Protein AF-A0A9D1VZB8-F1 (afdb_monomer_lite)

InterPro domains:
  IPR046313 Protein of unknown function DUF6465 [PF20069] (2-74)

Sequence (82 aa):
MKKQTAKTTRKTAGTKTKRIELNCTLYLQYQDREYSMPELKELILEKCEAEEMDPKDLRIYVKPEENKAYYTCAGGSNSIAL

Foldseek 3Di:
DDDDDDDDDPPDDPDPPPPPPPPDWDWDDDPNDIDTPVVVVVVVVVVCVVVVFACPPWDWDDDVVVQKIKIDTHPGIDIDGD

Structure (mmCIF, N/CA/C/O backbone):
data_AF-A0A9D1VZB8-F1
#
_entry.id   AF-A0A9D1VZB8-F1
#
loop_
_atom_site.group_PDB
_atom_site.id
_atom_site.type_symbol
_atom_site.label_atom_id
_atom_site.label_alt_id
_atom_site.label_comp_id
_atom_site.label_asym_id
_atom_site.label_entity_id
_atom_site.label_seq_id
_atom_site.pdbx_PDB_ins_code
_atom_site.Cartn_x
_atom_site.Cartn_y
_atom_site.Cartn_z
_atom_site.occupancy
_atom_site.B_iso_or_equiv
_atom_site.auth_seq_id
_atom_site.auth_comp_id
_atom_site.auth_asym_id
_atom_site.auth_atom_id
_atom_site.pdbx_PDB_model_num
ATOM 1 N N . MET A 1 1 ? 4.146 68.589 -13.768 1.00 40.91 1 MET A N 1
ATOM 2 C CA . MET A 1 1 ? 2.901 67.791 -13.861 1.00 40.91 1 MET A CA 1
ATOM 3 C C . MET A 1 1 ? 2.629 67.131 -12.512 1.00 40.91 1 MET A C 1
ATOM 5 O O . MET A 1 1 ? 3.543 66.553 -11.946 1.00 40.91 1 MET A O 1
ATOM 9 N N . LYS A 1 2 ? 1.411 67.280 -11.971 1.00 45.84 2 LYS A N 1
ATOM 10 C CA . LYS A 1 2 ? 0.894 66.554 -10.792 1.00 45.84 2 LYS A CA 1
ATOM 11 C C . LYS A 1 2 ? 0.217 65.254 -11.253 1.00 45.84 2 LYS A C 1
ATOM 13 O O . LYS A 1 2 ? -0.408 65.309 -12.311 1.00 45.84 2 LYS A O 1
ATOM 18 N N . LYS A 1 3 ? 0.275 64.186 -10.434 1.00 35.69 3 LYS A N 1
ATOM 19 C CA . LYS A 1 3 ? -0.722 63.095 -10.190 1.00 35.69 3 LYS A CA 1
ATOM 20 C C . LYS A 1 3 ? 0.027 61.854 -9.655 1.00 35.69 3 LYS A C 1
ATOM 22 O O . LYS A 1 3 ? 0.990 61.441 -10.276 1.00 35.69 3 LYS A O 1
ATOM 27 N N . GLN A 1 4 ? -0.175 61.402 -8.411 1.00 42.84 4 GLN A N 1
ATOM 28 C CA . GLN A 1 4 ? -1.277 60.599 -7.817 1.00 42.84 4 GLN A CA 1
ATOM 29 C C . GLN A 1 4 ? -0.699 59.237 -7.362 1.00 42.84 4 GLN A C 1
ATOM 31 O O . GLN A 1 4 ? -0.187 58.484 -8.175 1.00 42.84 4 GLN A O 1
ATOM 36 N N . THR A 1 5 ? -0.540 59.032 -6.048 1.00 42.41 5 THR A N 1
ATOM 37 C CA . THR A 1 5 ? -1.287 58.082 -5.180 1.00 42.41 5 THR A CA 1
ATOM 38 C C . THR A 1 5 ? -1.227 56.594 -5.536 1.00 42.41 5 THR A C 1
ATOM 40 O O . THR A 1 5 ? -1.832 56.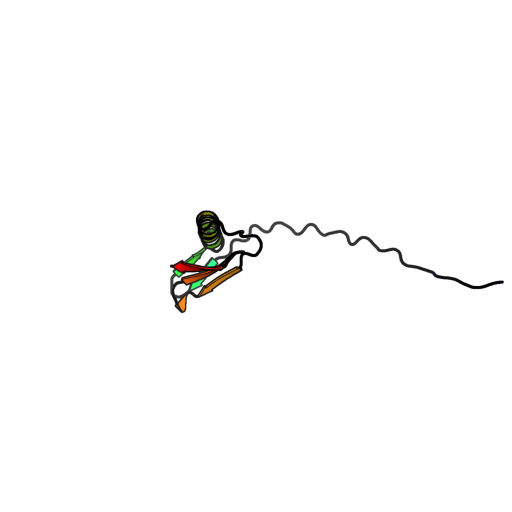182 -6.516 1.00 42.41 5 THR A O 1
ATOM 43 N N . ALA A 1 6 ? -0.725 55.783 -4.594 1.00 48.06 6 ALA A N 1
ATOM 44 C CA . ALA A 1 6 ? -1.370 54.527 -4.192 1.00 48.06 6 ALA A CA 1
ATOM 45 C C . ALA A 1 6 ? -0.998 54.156 -2.740 1.00 48.06 6 ALA A C 1
ATOM 47 O O . ALA A 1 6 ? 0.170 54.063 -2.373 1.00 48.06 6 ALA A O 1
ATOM 48 N N . LYS A 1 7 ? -2.037 53.997 -1.916 1.00 42.50 7 LYS A N 1
ATOM 49 C CA . LYS A 1 7 ? -2.045 53.538 -0.522 1.00 42.50 7 LYS A CA 1
ATOM 50 C C . LYS A 1 7 ? -2.052 52.004 -0.468 1.00 42.50 7 LYS A C 1
ATOM 52 O O . LYS A 1 7 ? -2.704 51.395 -1.304 1.00 42.50 7 LYS A O 1
ATOM 57 N N . THR A 1 8 ? -1.489 51.462 0.621 1.00 39.25 8 THR A N 1
ATOM 58 C CA . THR A 1 8 ? -1.875 50.195 1.289 1.00 39.25 8 THR A CA 1
ATOM 59 C C . THR A 1 8 ? -1.602 48.920 0.471 1.00 39.25 8 THR A C 1
AT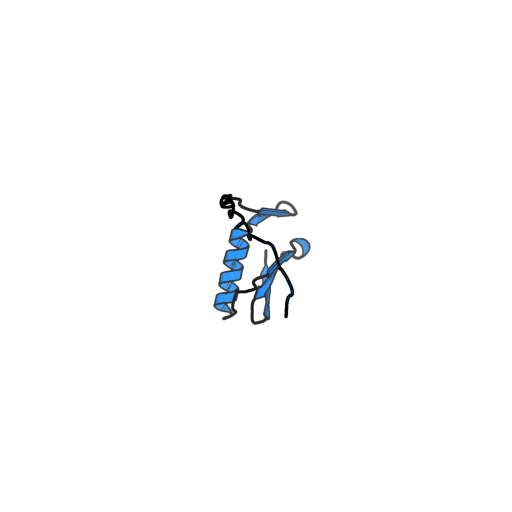OM 61 O O . THR A 1 8 ? -2.064 48.741 -0.642 1.00 39.25 8 THR A O 1
ATOM 64 N N . THR A 1 9 ? -0.842 47.944 0.969 1.00 39.72 9 THR A N 1
ATOM 65 C CA . THR A 1 9 ? -1.366 46.944 1.912 1.00 39.72 9 THR A CA 1
ATOM 66 C C . THR A 1 9 ? -0.206 46.225 2.601 1.00 39.72 9 THR A C 1
ATOM 68 O O . THR A 1 9 ? 0.599 45.559 1.953 1.00 39.72 9 THR A O 1
ATOM 71 N N . ARG A 1 10 ? -0.125 46.347 3.932 1.00 47.69 10 ARG A N 1
ATOM 72 C CA . ARG A 1 10 ? 0.695 45.466 4.771 1.00 47.69 10 ARG A CA 1
ATOM 73 C C . ARG A 1 10 ? 0.169 44.044 4.595 1.00 47.69 10 ARG A C 1
ATOM 75 O O . ARG A 1 10 ? -0.943 43.754 5.024 1.00 47.69 10 ARG A O 1
ATOM 82 N N . LYS A 1 11 ? 0.961 43.163 3.983 1.00 50.25 11 LYS A N 1
ATOM 83 C CA . LYS A 1 11 ? 0.744 41.721 4.101 1.00 50.25 11 LYS A CA 1
ATOM 84 C C . LYS A 1 11 ? 1.095 41.340 5.536 1.00 50.25 11 LYS A C 1
ATOM 86 O O . LYS A 1 11 ? 2.266 41.231 5.887 1.00 50.25 11 LYS A O 1
ATOM 91 N N . THR A 1 12 ? 0.077 41.220 6.378 1.00 44.97 12 THR A N 1
ATOM 92 C CA . THR A 1 12 ? 0.171 40.513 7.651 1.00 44.97 12 THR A CA 1
ATOM 93 C C . THR A 1 12 ? 0.630 39.093 7.347 1.00 44.97 12 THR A C 1
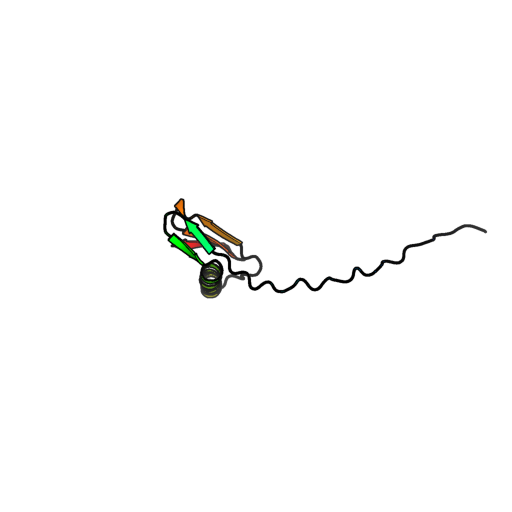ATOM 95 O O . THR A 1 12 ? -0.065 38.323 6.686 1.00 44.97 12 THR A O 1
ATOM 98 N N . ALA A 1 13 ? 1.851 38.772 7.774 1.00 55.00 13 ALA A N 1
ATOM 99 C CA . ALA A 1 13 ? 2.349 37.412 7.792 1.00 55.00 13 ALA A CA 1
ATOM 100 C C . ALA A 1 13 ? 1.407 36.599 8.685 1.00 55.00 13 ALA A C 1
ATOM 102 O O . ALA A 1 13 ? 1.358 36.810 9.895 1.00 55.00 13 ALA A O 1
ATOM 103 N N . GLY A 1 14 ? 0.604 35.729 8.072 1.00 57.34 14 GLY A N 1
ATOM 104 C CA . GLY A 1 14 ? -0.201 34.768 8.808 1.00 57.34 14 GLY A CA 1
ATOM 105 C C . GLY A 1 14 ? 0.742 33.890 9.614 1.00 57.34 14 GLY A C 1
ATOM 106 O O . GLY A 1 14 ? 1.540 33.146 9.040 1.00 57.34 14 GLY A O 1
ATOM 107 N N . THR A 1 15 ? 0.686 34.020 10.937 1.00 54.94 15 THR A N 1
ATOM 108 C CA . THR A 1 15 ? 1.348 33.119 11.872 1.00 54.94 15 THR A CA 1
ATOM 109 C C . THR A 1 15 ? 0.934 31.703 11.506 1.00 54.94 15 THR A C 1
ATOM 111 O O . THR A 1 15 ? -0.231 31.335 11.644 1.00 54.94 15 THR A O 1
ATOM 114 N N . LYS A 1 16 ? 1.876 30.922 10.971 1.00 63.31 16 LYS A N 1
ATOM 115 C CA . LYS A 1 16 ? 1.674 29.499 10.716 1.00 63.31 16 LYS A CA 1
ATOM 116 C C . LYS A 1 16 ? 1.462 28.840 12.074 1.00 63.31 16 LYS A C 1
ATOM 118 O O . LYS A 1 16 ? 2.425 28.585 12.793 1.00 63.31 16 LYS A O 1
ATOM 123 N N . THR A 1 17 ? 0.206 28.616 12.445 1.00 60.50 17 THR A N 1
ATOM 124 C CA . THR A 1 17 ? -0.149 27.769 13.579 1.00 60.50 17 THR A CA 1
ATOM 125 C C . THR A 1 17 ? 0.535 26.430 13.348 1.00 60.50 17 THR A C 1
ATOM 127 O O . THR A 1 17 ? 0.227 25.739 12.376 1.00 60.50 17 THR A O 1
ATOM 130 N N . LYS A 1 18 ? 1.526 26.105 14.186 1.00 65.56 18 LYS A N 1
ATOM 131 C CA . LYS A 1 18 ? 2.212 24.814 14.173 1.00 65.56 18 LYS A CA 1
ATOM 132 C C . LYS A 1 18 ? 1.137 23.760 14.415 1.00 65.56 18 LYS A C 1
ATOM 134 O O . LYS A 1 18 ? 0.649 23.618 15.534 1.00 65.56 18 LYS A O 1
ATOM 139 N N . ARG A 1 19 ? 0.700 23.105 13.337 1.00 71.31 19 ARG A N 1
ATOM 140 C CA . ARG A 1 19 ? -0.236 21.987 13.400 1.00 71.31 19 ARG A CA 1
ATOM 141 C C . ARG A 1 19 ? 0.408 20.954 14.312 1.00 71.31 19 ARG A C 1
ATOM 143 O O . ARG A 1 19 ? 1.543 20.555 14.071 1.00 71.31 19 ARG A O 1
ATOM 150 N N . ILE A 1 20 ? -0.286 20.618 15.392 1.00 74.94 20 ILE A N 1
ATOM 151 C CA . ILE A 1 20 ? 0.154 19.581 16.317 1.00 74.94 20 ILE A CA 1
ATOM 152 C C . ILE A 1 20 ? 0.308 18.3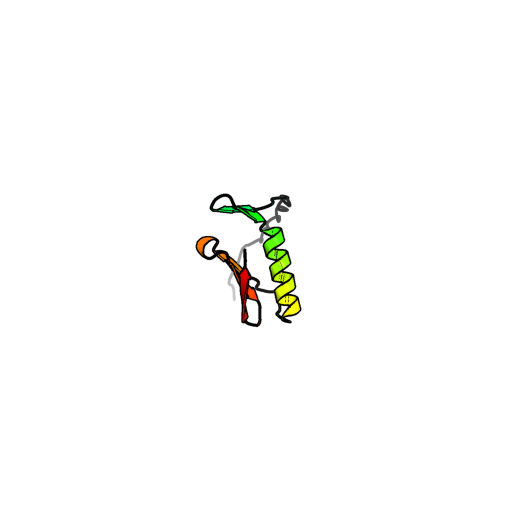03 15.489 1.00 74.94 20 ILE A C 1
ATOM 154 O O . ILE A 1 20 ? -0.614 17.939 14.752 1.00 74.94 20 ILE A O 1
ATOM 158 N N . GLU A 1 21 ? 1.479 17.672 15.569 1.00 68.06 21 GLU A N 1
ATOM 159 C CA . GLU A 1 21 ? 1.689 16.312 15.078 1.00 68.06 21 GLU A CA 1
ATOM 160 C C . GLU A 1 21 ? 0.799 15.399 15.922 1.00 68.06 21 GLU A C 1
ATOM 162 O O . GLU A 1 21 ? 1.138 14.988 17.028 1.00 68.06 21 GLU A O 1
ATOM 167 N N . LEU A 1 22 ? -0.425 15.191 15.446 1.00 72.00 22 LEU A N 1
ATOM 168 C CA . LEU A 1 22 ? -1.324 14.196 15.997 1.00 72.00 22 LEU A CA 1
ATOM 169 C C . LEU A 1 22 ? -0.750 12.841 15.592 1.00 72.00 22 LEU A C 1
ATOM 171 O O . LEU A 1 22 ? -0.772 12.503 14.409 1.00 72.00 22 LEU A O 1
ATOM 175 N N . ASN A 1 23 ? -0.258 12.080 16.571 1.00 79.56 23 ASN A N 1
ATOM 176 C CA . ASN A 1 23 ? 0.052 10.658 16.422 1.00 79.56 23 ASN A CA 1
ATOM 177 C C . ASN A 1 23 ? -1.265 9.889 16.234 1.00 79.56 23 ASN A C 1
ATOM 179 O O . ASN A 1 23 ? -1.779 9.252 17.148 1.00 79.56 23 ASN A O 1
ATOM 183 N N . CYS A 1 24 ? -1.867 10.050 15.060 1.00 81.56 24 CYS A N 1
ATOM 184 C CA . CYS A 1 24 ? -3.091 9.389 14.651 1.00 81.56 24 CYS A CA 1
ATOM 185 C C . CYS A 1 24 ? -2.706 8.223 13.745 1.00 81.56 24 CYS A C 1
ATOM 187 O O . CYS A 1 24 ? -2.110 8.434 12.689 1.00 81.56 24 CYS A O 1
ATOM 189 N N . THR A 1 25 ? -3.045 7.008 14.167 1.00 91.19 25 THR A N 1
ATOM 190 C CA . THR A 1 25 ? -2.884 5.807 13.343 1.00 91.19 25 THR A CA 1
ATOM 191 C C . THR A 1 25 ? -4.231 5.470 12.721 1.00 91.19 25 THR A C 1
ATOM 193 O O . THR A 1 25 ? -5.242 5.455 13.422 1.00 91.19 25 THR A O 1
ATOM 196 N N . LEU A 1 26 ? -4.254 5.242 11.408 1.00 93.81 26 LEU A N 1
ATOM 197 C CA . LEU A 1 26 ? -5.471 4.943 10.658 1.00 93.81 26 LEU A CA 1
ATOM 198 C C . LEU A 1 26 ? -5.506 3.463 10.279 1.00 93.81 26 LEU A C 1
ATOM 200 O O . LEU A 1 26 ? -4.555 2.950 9.690 1.00 93.81 26 LEU A O 1
ATOM 204 N N . TYR A 1 27 ? -6.639 2.828 10.556 1.00 96.00 27 TYR A N 1
ATOM 205 C CA . TYR A 1 27 ? -6.942 1.457 10.167 1.00 96.00 27 TYR A CA 1
ATOM 206 C C . TYR A 1 27 ? -8.207 1.434 9.307 1.00 96.00 27 TYR A C 1
ATOM 208 O O . TYR A 1 27 ? -9.115 2.245 9.507 1.00 96.00 27 TYR A O 1
ATOM 216 N N . LEU A 1 28 ? -8.268 0.503 8.356 1.00 95.38 28 LEU A N 1
ATOM 217 C CA . LEU A 1 28 ? -9.483 0.161 7.619 1.00 95.38 28 LEU A CA 1
ATOM 218 C C . LEU A 1 28 ? -9.964 -1.206 8.082 1.00 95.38 28 LEU A C 1
ATOM 220 O O . LEU A 1 28 ? -9.215 -2.171 7.993 1.00 95.38 28 LEU A O 1
ATOM 224 N N . GLN A 1 29 ? -11.218 -1.294 8.511 1.00 97.00 29 GLN A N 1
ATOM 225 C CA . GLN A 1 29 ? -11.852 -2.569 8.823 1.00 97.00 29 GLN A CA 1
ATOM 226 C C . GLN A 1 29 ? -12.916 -2.903 7.778 1.00 97.00 29 GLN A C 1
ATOM 228 O O . GLN A 1 29 ? -13.747 -2.058 7.437 1.00 97.00 29 GLN A O 1
ATOM 233 N N . TYR A 1 30 ? -12.884 -4.130 7.262 1.00 96.50 30 TYR A N 1
ATOM 234 C CA . TYR A 1 30 ? -13.839 -4.636 6.277 1.00 96.50 30 TYR A CA 1
ATOM 235 C C . TYR A 1 30 ? -14.018 -6.147 6.446 1.00 96.50 30 TYR A C 1
ATOM 237 O O . TYR A 1 30 ? -13.035 -6.879 6.413 1.00 96.50 30 TYR A O 1
ATOM 245 N N . GLN A 1 31 ? -15.263 -6.610 6.610 1.00 94.00 31 GLN A N 1
ATOM 246 C CA . GLN A 1 31 ? -15.614 -8.034 6.776 1.00 94.00 31 GLN A CA 1
ATOM 247 C C . GLN A 1 31 ? -14.698 -8.791 7.762 1.00 94.00 31 GLN A C 1
ATOM 249 O O . GLN A 1 31 ? -13.971 -9.700 7.369 1.00 94.00 31 GLN A O 1
ATOM 254 N N . ASP A 1 32 ? -14.705 -8.387 9.034 1.00 94.44 32 ASP A N 1
ATOM 255 C CA . ASP A 1 32 ? -13.902 -8.985 10.119 1.00 94.44 32 ASP 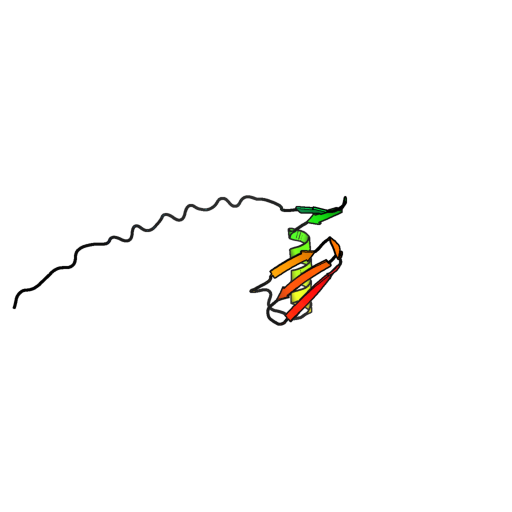A CA 1
ATOM 256 C C . ASP A 1 32 ? -12.372 -8.966 9.905 1.00 94.44 32 ASP A C 1
ATOM 258 O O . ASP A 1 32 ? -11.626 -9.599 10.652 1.00 94.44 32 ASP A O 1
ATOM 262 N N . ARG A 1 33 ? -11.881 -8.215 8.910 1.00 94.31 33 ARG A N 1
ATOM 263 C CA . ARG A 1 33 ? -10.455 -7.954 8.676 1.00 94.31 33 ARG A CA 1
ATOM 264 C C . ARG A 1 33 ? -10.104 -6.522 9.038 1.00 94.31 33 ARG A C 1
ATOM 266 O O . ARG A 1 33 ? -10.931 -5.623 8.889 1.00 94.31 33 ARG A O 1
ATOM 273 N N . GLU A 1 34 ? -8.861 -6.317 9.451 1.00 96.44 34 GLU A N 1
ATOM 274 C CA . GLU A 1 34 ? -8.267 -5.012 9.727 1.00 96.44 34 GLU A CA 1
ATOM 275 C C . GLU A 1 34 ? -7.012 -4.826 8.871 1.00 96.44 34 GLU A C 1
ATOM 277 O O . GLU A 1 34 ? -6.195 -5.734 8.747 1.00 96.44 34 GLU A O 1
ATOM 282 N N . TYR A 1 35 ? -6.868 -3.637 8.293 1.00 95.56 35 TYR A N 1
ATOM 283 C CA . TYR A 1 35 ? -5.733 -3.242 7.474 1.00 95.56 35 TYR A CA 1
ATOM 284 C C . TYR A 1 35 ? -5.092 -1.985 8.059 1.00 95.56 35 TYR A C 1
ATOM 286 O O . TYR A 1 35 ? -5.735 -0.933 8.160 1.00 95.56 35 TYR A O 1
ATOM 294 N N . SER A 1 36 ? -3.814 -2.085 8.415 1.00 96.00 36 SER A N 1
ATOM 295 C CA . SER A 1 36 ? -3.005 -0.966 8.893 1.00 96.00 36 SER A CA 1
ATOM 296 C C . SER A 1 36 ? -2.556 -0.103 7.713 1.00 96.00 36 SER A C 1
ATOM 298 O O . SER A 1 36 ? -1.825 -0.553 6.831 1.00 96.00 36 SER A O 1
ATOM 300 N N . MET A 1 37 ? -2.993 1.160 7.671 1.00 94.00 37 MET A N 1
ATOM 301 C CA . MET A 1 37 ? -2.576 2.087 6.608 1.00 94.00 37 MET A CA 1
ATOM 302 C C . MET A 1 37 ? -1.064 2.369 6.610 1.00 94.00 37 MET A C 1
ATOM 304 O O . MET A 1 37 ? -0.499 2.473 5.519 1.00 94.00 37 MET A O 1
ATOM 308 N N . PRO A 1 38 ? -0.386 2.496 7.773 1.00 94.44 38 PRO A N 1
ATOM 309 C CA . PRO A 1 38 ? 1.073 2.570 7.818 1.00 94.44 38 PRO A CA 1
ATOM 310 C C . PRO A 1 38 ? 1.758 1.355 7.189 1.00 94.44 38 PRO A C 1
ATOM 312 O O . PRO A 1 38 ? 2.612 1.539 6.328 1.00 94.44 38 PRO A O 1
ATOM 315 N N . GLU A 1 39 ? 1.337 0.138 7.545 1.00 95.50 39 GLU A N 1
ATOM 316 C CA . GLU A 1 39 ? 1.948 -1.095 7.024 1.00 95.50 39 GLU A CA 1
ATOM 317 C C . GLU A 1 39 ? 1.727 -1.235 5.515 1.00 95.50 39 GLU A C 1
ATOM 319 O O . GLU A 1 39 ? 2.661 -1.527 4.773 1.00 95.50 39 GLU A O 1
ATOM 324 N N . LEU A 1 40 ? 0.511 -0.947 5.028 1.00 95.94 40 LEU A N 1
ATOM 325 C CA . LEU A 1 40 ? 0.229 -0.945 3.590 1.00 95.94 40 LEU A CA 1
ATOM 326 C C . LEU A 1 40 ? 1.100 0.065 2.841 1.00 95.94 40 LEU A C 1
ATOM 328 O O . LEU A 1 40 ? 1.574 -0.219 1.742 1.00 95.94 40 LEU A O 1
ATOM 332 N N . LYS A 1 41 ? 1.313 1.249 3.421 1.00 94.50 41 LYS A N 1
ATOM 333 C CA . LYS A 1 41 ? 2.173 2.270 2.826 1.00 94.50 41 LYS A CA 1
ATOM 334 C C . LYS A 1 41 ? 3.627 1.803 2.762 1.00 94.50 41 LYS A C 1
ATOM 336 O O . LYS A 1 41 ? 4.248 1.990 1.721 1.00 94.50 41 LYS A O 1
ATOM 341 N N . GLU A 1 42 ? 4.160 1.232 3.839 1.00 95.38 42 GLU A N 1
ATOM 342 C CA . GLU A 1 42 ? 5.534 0.714 3.886 1.00 95.38 42 GLU A CA 1
ATOM 343 C C . GLU A 1 42 ? 5.743 -0.394 2.852 1.00 95.38 42 GLU A C 1
ATOM 345 O O . GLU A 1 42 ? 6.626 -0.273 2.006 1.00 95.38 42 GLU A O 1
ATOM 350 N N . LEU A 1 43 ? 4.849 -1.387 2.816 1.00 95.38 43 LEU A N 1
ATOM 351 C CA . LEU A 1 43 ? 4.909 -2.479 1.846 1.00 95.38 43 LEU A CA 1
ATOM 352 C C . LEU A 1 43 ? 4.880 -1.976 0.393 1.00 95.38 43 LEU A C 1
ATOM 354 O O . LEU A 1 43 ? 5.593 -2.490 -0.465 1.00 95.38 43 LEU A O 1
ATOM 358 N N . ILE A 1 44 ? 4.063 -0.963 0.094 1.00 94.56 44 ILE A N 1
ATOM 359 C CA . ILE A 1 44 ? 3.984 -0.385 -1.255 1.00 94.56 44 ILE A CA 1
ATOM 360 C C . ILE A 1 44 ? 5.237 0.432 -1.597 1.00 94.56 44 ILE A C 1
ATOM 362 O O . ILE A 1 44 ? 5.681 0.406 -2.745 1.00 94.56 44 ILE A O 1
ATOM 366 N N . LEU A 1 45 ? 5.832 1.132 -0.629 1.00 93.38 45 LEU A N 1
ATOM 367 C CA . LEU A 1 45 ? 7.093 1.846 -0.841 1.00 93.38 45 LEU A CA 1
ATOM 368 C C . LEU A 1 45 ? 8.236 0.879 -1.163 1.00 93.38 45 LEU A C 1
ATOM 370 O O . LEU A 1 45 ? 8.971 1.133 -2.114 1.00 93.38 45 LEU A O 1
ATOM 374 N N . GLU A 1 46 ? 8.323 -0.250 -0.455 1.00 93.31 46 GLU A N 1
ATOM 375 C CA . GLU A 1 46 ? 9.284 -1.317 -0.765 1.00 93.31 46 GLU A CA 1
ATOM 376 C C . GLU A 1 46 ? 9.092 -1.862 -2.188 1.00 93.31 46 GLU A C 1
ATOM 378 O O . GLU A 1 46 ? 10.065 -2.134 -2.891 1.00 93.31 46 GLU A O 1
ATOM 383 N N . LYS A 1 47 ? 7.839 -1.992 -2.651 1.00 91.12 47 LYS A N 1
ATOM 384 C CA . LYS A 1 47 ? 7.553 -2.402 -4.034 1.00 91.12 47 LYS A CA 1
ATOM 385 C C . LYS A 1 47 ? 7.985 -1.357 -5.055 1.00 91.12 47 LYS A C 1
ATOM 387 O O . LYS A 1 47 ? 8.610 -1.735 -6.039 1.00 91.12 47 LYS A O 1
ATOM 392 N N . CYS A 1 48 ? 7.702 -0.073 -4.826 1.00 89.75 48 CYS A N 1
ATOM 393 C CA . CYS A 1 48 ? 8.159 0.973 -5.744 1.00 89.75 48 CYS A CA 1
ATOM 394 C C . CYS A 1 48 ? 9.693 1.050 -5.794 1.00 89.75 48 CYS A C 1
ATOM 396 O O . CYS A 1 48 ? 10.239 1.195 -6.882 1.00 89.75 48 CYS A O 1
ATOM 398 N N . GLU A 1 49 ? 10.394 0.874 -4.669 1.00 89.25 49 GLU A N 1
ATOM 399 C CA . GLU A 1 49 ? 11.863 0.814 -4.650 1.00 89.25 49 GLU A CA 1
ATOM 400 C C . GLU A 1 49 ? 12.400 -0.394 -5.432 1.00 89.25 49 GLU A C 1
ATOM 402 O O . GLU A 1 49 ? 13.284 -0.238 -6.273 1.00 89.25 49 GLU A O 1
ATOM 407 N N . ALA A 1 50 ? 11.827 -1.584 -5.220 1.00 90.06 50 ALA A N 1
ATOM 408 C CA . ALA A 1 50 ? 12.217 -2.797 -5.939 1.00 90.06 50 ALA A CA 1
ATOM 409 C C . ALA A 1 50 ? 11.947 -2.725 -7.455 1.00 90.06 50 ALA A C 1
ATOM 411 O O . ALA A 1 50 ? 12.623 -3.396 -8.234 1.00 90.06 50 ALA A O 1
ATOM 412 N N . GLU A 1 51 ? 10.961 -1.928 -7.869 1.00 86.00 51 GLU A N 1
ATOM 413 C CA . GLU A 1 51 ? 10.595 -1.686 -9.270 1.00 86.00 51 GLU A CA 1
ATOM 414 C C . GLU A 1 51 ? 11.313 -0.457 -9.870 1.00 86.00 51 GLU A C 1
ATOM 416 O O . GLU A 1 51 ? 11.010 -0.065 -10.996 1.00 86.00 51 GLU A O 1
ATOM 421 N N . GLU A 1 52 ? 12.259 0.150 -9.137 1.00 85.06 52 GLU A N 1
ATOM 422 C CA . GLU A 1 52 ? 12.986 1.376 -9.512 1.00 85.06 52 GLU A CA 1
ATOM 423 C C . GLU A 1 52 ? 12.055 2.556 -9.875 1.00 85.06 52 GLU A C 1
ATOM 425 O O . GLU A 1 52 ? 12.377 3.416 -10.701 1.00 85.06 52 GLU A O 1
ATOM 430 N N . MET A 1 53 ? 10.879 2.613 -9.244 1.00 82.69 53 MET A N 1
ATOM 431 C CA . MET A 1 53 ? 9.867 3.648 -9.445 1.00 82.69 53 MET A CA 1
ATOM 432 C C . MET A 1 53 ? 9.997 4.758 -8.400 1.00 82.69 53 MET A C 1
ATOM 434 O O . MET A 1 53 ? 10.149 4.499 -7.207 1.00 82.69 53 MET A O 1
ATOM 438 N N . ASP A 1 54 ? 9.845 6.015 -8.821 1.00 82.31 54 ASP A N 1
ATOM 439 C CA . ASP A 1 54 ? 9.899 7.153 -7.897 1.00 82.31 54 ASP A CA 1
ATOM 440 C C . ASP A 1 54 ? 8.551 7.307 -7.142 1.00 82.31 54 ASP A C 1
ATOM 442 O O . ASP A 1 54 ? 7.503 7.515 -7.769 1.00 82.31 54 ASP A O 1
ATOM 446 N N . PRO A 1 55 ? 8.526 7.224 -5.793 1.00 82.69 55 PRO A N 1
ATOM 447 C CA . PRO A 1 55 ? 7.302 7.319 -4.996 1.00 82.69 55 PRO A CA 1
ATOM 448 C C . PRO A 1 55 ? 6.802 8.760 -4.791 1.00 82.69 55 PRO A C 1
ATOM 450 O O . PRO A 1 55 ? 5.862 8.976 -4.022 1.00 82.69 55 PRO A O 1
ATOM 453 N N . LYS A 1 56 ? 7.407 9.761 -5.445 1.00 82.69 56 LYS A N 1
ATOM 454 C CA . LYS A 1 56 ? 7.103 11.192 -5.264 1.00 82.69 56 LYS A CA 1
ATOM 455 C C . LYS A 1 56 ? 5.617 11.557 -5.357 1.00 82.69 56 LYS A C 1
ATOM 457 O O . LYS A 1 56 ? 5.185 12.458 -4.642 1.00 82.69 56 LYS A O 1
ATOM 462 N N . ASP A 1 57 ? 4.845 10.839 -6.173 1.00 83.62 57 ASP A N 1
ATOM 463 C CA . ASP A 1 57 ? 3.393 11.013 -6.328 1.00 83.62 57 ASP A CA 1
ATOM 464 C C . ASP A 1 57 ? 2.603 9.738 -5.966 1.00 83.62 57 ASP A C 1
ATOM 466 O O . ASP A 1 57 ? 1.595 9.424 -6.607 1.00 83.62 57 ASP A O 1
ATOM 470 N N . LEU A 1 58 ? 3.052 8.996 -4.942 1.00 90.50 58 LEU A N 1
ATOM 471 C CA . LEU A 1 58 ? 2.413 7.750 -4.513 1.00 90.50 58 LEU A CA 1
ATOM 472 C C . LEU A 1 58 ? 0.933 7.960 -4.158 1.00 90.50 58 LEU A C 1
ATOM 474 O O . LEU A 1 58 ? 0.580 8.697 -3.233 1.00 90.50 58 LEU A O 1
ATOM 478 N N . ARG A 1 59 ? 0.060 7.246 -4.871 1.00 93.06 59 ARG A N 1
ATOM 479 C CA . ARG A 1 59 ? -1.373 7.128 -4.564 1.00 93.06 59 ARG A CA 1
ATOM 480 C C . ARG A 1 59 ? -1.689 5.676 -4.275 1.00 93.06 59 ARG A C 1
ATOM 482 O O . ARG A 1 59 ? -1.299 4.827 -5.064 1.00 93.06 59 ARG A O 1
ATOM 489 N N . ILE A 1 60 ? -2.407 5.416 -3.188 1.00 95.19 60 ILE A N 1
ATOM 490 C CA . ILE A 1 60 ? -2.820 4.072 -2.775 1.00 95.19 60 ILE A CA 1
ATOM 491 C C . ILE A 1 60 ? -4.350 4.023 -2.753 1.00 95.19 60 ILE A C 1
ATOM 493 O O . ILE A 1 60 ? -4.994 4.889 -2.160 1.00 95.19 60 ILE A O 1
ATOM 497 N N . TYR A 1 61 ? -4.921 3.003 -3.389 1.00 96.25 61 TYR A N 1
ATOM 498 C CA . TYR A 1 61 ? -6.352 2.730 -3.450 1.00 96.25 61 TYR A CA 1
ATOM 499 C C . TYR A 1 61 ? -6.608 1.333 -2.894 1.00 96.25 61 TYR A C 1
ATOM 501 O O . TYR A 1 61 ? -6.325 0.330 -3.549 1.00 96.25 61 TYR A O 1
ATOM 509 N N . VAL A 1 62 ? -7.140 1.262 -1.677 1.00 96.88 62 VAL A N 1
ATOM 510 C CA . VAL A 1 62 ? -7.489 -0.010 -1.037 1.00 96.88 62 VAL A CA 1
ATOM 511 C C . VAL A 1 62 ? -8.891 -0.408 -1.493 1.00 96.88 62 VAL A C 1
ATOM 513 O O . VAL A 1 62 ? -9.841 0.344 -1.272 1.00 96.88 62 VAL A O 1
ATOM 516 N N . LYS A 1 63 ? -9.016 -1.565 -2.149 1.00 96.69 63 LYS A N 1
ATOM 517 C CA . LYS A 1 63 ? -10.291 -2.133 -2.600 1.00 96.69 63 LYS A CA 1
ATOM 518 C C . LYS A 1 63 ? -10.479 -3.511 -1.954 1.00 96.69 63 LYS A C 1
ATOM 520 O O . LYS A 1 63 ? -10.147 -4.533 -2.565 1.00 96.69 63 LYS A O 1
ATOM 525 N N . PRO A 1 64 ? -10.940 -3.553 -0.692 1.00 95.62 64 PRO A N 1
ATOM 526 C CA . PRO A 1 64 ? -11.010 -4.790 0.078 1.00 95.62 64 PRO A CA 1
ATOM 527 C C . PRO A 1 64 ? -12.009 -5.800 -0.509 1.00 95.62 64 PRO A C 1
ATOM 529 O O . PRO A 1 64 ? -11.825 -6.999 -0.330 1.00 95.62 64 PRO A O 1
ATOM 532 N N . GLU A 1 65 ? -12.985 -5.356 -1.310 1.00 95.56 65 GLU A N 1
ATOM 533 C CA . GLU A 1 65 ? -13.889 -6.225 -2.080 1.00 95.56 65 GLU A CA 1
ATOM 534 C C . GLU A 1 65 ? -13.144 -7.126 -3.079 1.00 95.56 65 GLU A C 1
ATOM 536 O O . GLU A 1 65 ? -13.623 -8.203 -3.423 1.00 95.56 65 GLU A O 1
ATOM 541 N N . GLU A 1 66 ? -11.979 -6.684 -3.562 1.00 96.94 66 GLU A N 1
ATOM 542 C CA . GLU A 1 66 ? -11.115 -7.436 -4.481 1.00 96.94 66 GLU A CA 1
ATOM 543 C C . GLU A 1 66 ? -9.908 -8.061 -3.770 1.00 96.94 66 GLU A C 1
ATOM 545 O O . GLU A 1 66 ? -9.069 -8.684 -4.422 1.00 96.94 66 GLU A O 1
ATOM 550 N N . ASN A 1 67 ? -9.807 -7.879 -2.449 1.00 94.88 67 ASN A N 1
ATOM 551 C CA . ASN A 1 67 ? -8.653 -8.247 -1.635 1.00 94.88 67 ASN A CA 1
ATOM 552 C C . ASN A 1 67 ? -7.326 -7.685 -2.194 1.00 94.88 67 ASN A C 1
ATOM 554 O O . ASN A 1 67 ? -6.317 -8.392 -2.256 1.00 94.88 67 ASN A O 1
ATOM 558 N N . LYS A 1 68 ? -7.343 -6.420 -2.654 1.00 97.00 68 LYS A N 1
ATOM 559 C CA . LYS A 1 68 ? -6.191 -5.744 -3.278 1.00 97.00 68 LYS A CA 1
ATOM 560 C C . LYS A 1 68 ? -6.034 -4.285 -2.853 1.00 97.00 68 LYS A C 1
ATOM 562 O O . LYS A 1 68 ? -7.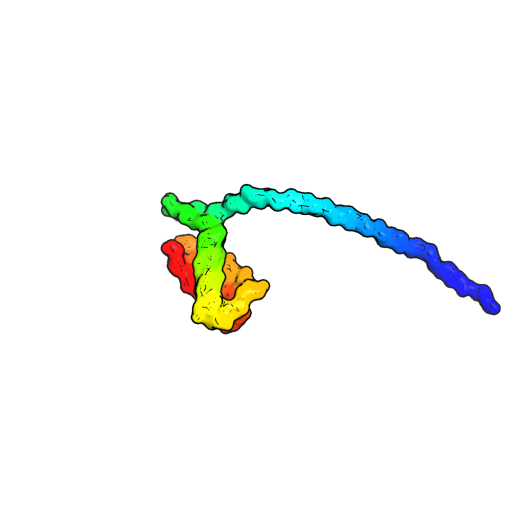017 -3.565 -2.674 1.00 97.00 68 LYS A O 1
ATOM 567 N N . ALA A 1 69 ? -4.785 -3.828 -2.797 1.00 97.50 69 ALA A N 1
ATOM 568 C CA . ALA A 1 69 ? -4.440 -2.411 -2.802 1.00 97.50 69 ALA A CA 1
ATOM 569 C C . ALA A 1 69 ? -3.700 -2.064 -4.095 1.00 97.50 69 ALA A C 1
ATOM 571 O O . ALA A 1 69 ? -2.653 -2.631 -4.405 1.00 97.50 69 ALA A O 1
ATOM 572 N N . TYR A 1 70 ? -4.256 -1.124 -4.849 1.00 96.88 70 TYR A N 1
ATOM 573 C CA . TYR A 1 70 ? -3.659 -0.591 -6.066 1.00 96.88 70 TYR A CA 1
ATOM 574 C C . TYR A 1 70 ? -2.808 0.623 -5.733 1.00 96.88 70 TYR A C 1
ATOM 576 O O . TYR A 1 70 ? -3.180 1.421 -4.870 1.00 96.88 70 TYR A O 1
ATOM 584 N N . TYR A 1 71 ? -1.703 0.799 -6.444 1.00 94.56 71 TYR A N 1
ATOM 585 C CA . TYR A 1 71 ? -0.859 1.968 -6.289 1.00 94.56 71 TYR A CA 1
ATOM 586 C C . TYR A 1 71 ? -0.325 2.498 -7.614 1.00 94.56 71 TYR A C 1
ATOM 588 O O . TYR A 1 71 ? -0.195 1.772 -8.600 1.00 94.56 71 TYR A O 1
ATOM 596 N N . THR A 1 72 ? -0.012 3.790 -7.619 1.00 92.62 72 THR A N 1
ATOM 597 C CA . THR A 1 72 ? 0.643 4.472 -8.738 1.00 92.62 72 THR A CA 1
ATOM 598 C C . THR A 1 72 ? 1.889 5.170 -8.219 1.00 92.62 72 THR A C 1
ATOM 600 O O . THR A 1 72 ? 1.785 5.965 -7.287 1.00 92.62 72 THR A O 1
ATOM 603 N N . CYS A 1 73 ? 3.031 4.893 -8.844 1.00 88.12 73 CYS A N 1
ATOM 604 C CA . CYS A 1 73 ? 4.310 5.574 -8.636 1.00 88.12 73 CYS A CA 1
ATOM 605 C C . CYS A 1 73 ? 4.743 6.223 -9.967 1.00 88.12 73 CYS A C 1
ATOM 607 O O . CYS A 1 73 ? 4.191 5.918 -11.031 1.00 88.12 73 CYS A O 1
ATOM 609 N N . ALA A 1 74 ? 5.702 7.150 -9.942 1.00 80.31 74 ALA A N 1
ATOM 610 C CA . ALA A 1 74 ? 6.233 7.722 -11.175 1.00 80.31 74 ALA A CA 1
ATOM 611 C C . ALA A 1 74 ? 6.960 6.616 -11.959 1.00 80.31 74 ALA A C 1
ATOM 613 O O . ALA A 1 74 ? 8.014 6.138 -11.551 1.00 80.31 74 ALA A O 1
ATOM 614 N N . GLY A 1 75 ? 6.332 6.172 -13.052 1.00 73.06 75 GLY A N 1
ATOM 615 C CA . GLY A 1 75 ? 6.770 5.021 -13.848 1.00 73.06 75 GLY A CA 1
ATOM 616 C C . GLY A 1 75 ? 5.658 4.022 -14.187 1.00 73.06 75 GLY A C 1
ATOM 617 O O . GLY A 1 75 ? 5.826 3.246 -15.122 1.00 73.06 75 GLY A O 1
ATOM 618 N N . GLY A 1 76 ? 4.507 4.049 -13.497 1.00 83.94 76 GLY A N 1
ATOM 619 C CA . GLY A 1 76 ? 3.423 3.091 -13.750 1.00 83.94 76 GLY A CA 1
ATOM 620 C C . GLY A 1 76 ? 2.472 2.857 -12.573 1.00 83.94 76 GLY A C 1
ATOM 621 O O . GLY A 1 76 ? 2.515 3.546 -11.552 1.00 83.94 76 GLY A O 1
ATOM 622 N N . SER A 1 77 ? 1.601 1.863 -12.731 1.00 91.19 77 SER A N 1
ATOM 623 C CA . SER A 1 77 ? 0.643 1.430 -11.712 1.00 91.19 77 SER A CA 1
ATOM 624 C C . SER A 1 77 ? 0.739 -0.075 -11.508 1.00 91.19 77 SER A C 1
ATOM 626 O O . SER A 1 77 ? 0.875 -0.817 -12.480 1.00 91.19 77 SER A O 1
ATOM 628 N N . ASN A 1 78 ? 0.623 -0.520 -10.261 1.00 93.19 78 ASN A N 1
ATOM 629 C CA . ASN A 1 78 ? 0.642 -1.934 -9.900 1.00 93.19 78 ASN A CA 1
ATOM 630 C C . ASN A 1 78 ? -0.264 -2.178 -8.671 1.00 93.19 78 ASN A C 1
ATOM 632 O O . ASN A 1 78 ? -1.001 -1.286 -8.240 1.00 93.19 78 ASN A O 1
ATOM 636 N N . SER A 1 79 ? -0.299 -3.401 -8.145 1.00 95.38 79 SER A N 1
ATOM 637 C CA . SER A 1 79 ? -1.139 -3.775 -7.007 1.00 95.38 79 SER A CA 1
ATOM 638 C C . SER A 1 79 ? -0.492 -4.833 -6.125 1.00 95.38 79 SER A C 1
ATOM 640 O O . SER A 1 79 ? 0.238 -5.693 -6.616 1.00 95.38 79 SER A O 1
ATOM 642 N N . ILE A 1 80 ? -0.846 -4.820 -4.843 1.00 95.00 80 ILE A N 1
ATOM 643 C CA . ILE A 1 80 ? -0.547 -5.884 -3.882 1.00 95.00 80 ILE A CA 1
ATOM 644 C C . ILE A 1 80 ? -1.834 -6.583 -3.438 1.00 95.00 80 ILE A C 1
ATOM 646 O O . ILE A 1 80 ? -2.920 -5.997 -3.478 1.00 95.00 80 ILE A O 1
ATOM 650 N N . ALA A 1 81 ? -1.707 -7.836 -3.011 1.00 95.06 81 ALA A N 1
ATOM 651 C CA . ALA A 1 81 ? -2.779 -8.535 -2.311 1.00 95.06 81 ALA A CA 1
ATOM 652 C C . ALA A 1 81 ? -2.896 -8.022 -0.865 1.00 95.06 81 ALA A C 1
ATOM 654 O O . ALA A 1 81 ? -1.886 -7.650 -0.264 1.00 95.06 81 ALA A O 1
ATOM 655 N N . LEU A 1 82 ? -4.128 -8.004 -0.352 1.00 91.44 82 LEU A N 1
ATOM 656 C CA . LEU A 1 82 ? -4.479 -7.681 1.034 1.00 91.44 82 LEU A CA 1
ATOM 657 C C . LEU A 1 82 ? -4.636 -8.930 1.910 1.00 91.44 82 LEU A C 1
ATOM 659 O O . LEU A 1 82 ? -4.908 -10.024 1.356 1.00 91.44 82 LEU A O 1
#

Organism: NCBI:txid2838661

Radius of gyration: 23.07 Å; chains: 1; bounding box: 29×77×30 Å

Secondary structure (DSSP, 8-state):
--------------------------EEEETTEEEEHHHHHHHHHHHHHHTT-EEEEEEEEEEGGGTEEEEEEETEEEEEE-

pLDDT: mean 81.38, std 18.92, range [35.69, 97.5]